Protein AF-A0A084TBF7-F1 (afdb_monomer)

Nearest PDB structures (foldseek):
  8gum-assembly1_A  TM=7.491E-01  e=3.203E-06  Vibrio campbellii ATCC BAA-1116
  5jse-assembly1_C  TM=6.990E-01  e=1.185E+00  Bacteriophage sp.
  8opz-assembly1_A  TM=6.973E-01  e=1.110E+00  Acinetobacter phage APK16

Sequence (67 aa):
MVDESVTPPPGEHPAYDPNATYAEGDIVTGSDGGLYQCKPWPYTGWCSNPSYAPGETVHWSDAWDKL

Structure (mmCIF, N/CA/C/O backbone):
data_AF-A0A084TBF7-F1
#
_entry.id   AF-A0A084TBF7-F1
#
loop_
_atom_site.group_PDB
_atom_site.id
_atom_site.type_symbol
_atom_site.label_atom_id
_atom_site.label_alt_id
_atom_site.label_comp_id
_atom_site.label_asym_id
_atom_site.label_entity_id
_atom_site.label_seq_id
_atom_site.pdbx_PDB_ins_code
_atom_site.Cartn_x
_atom_site.Cartn_y
_atom_site.Cartn_z
_atom_site.occupancy
_atom_site.B_iso_or_equiv
_atom_site.auth_seq_id
_atom_site.auth_comp_id
_atom_site.auth_asym_id
_atom_site.auth_atom_id
_atom_site.pdbx_PDB_model_num
ATOM 1 N N . MET A 1 1 ? 2.357 16.346 -22.045 1.00 49.06 1 MET A N 1
ATOM 2 C CA . MET A 1 1 ? 2.315 14.975 -21.498 1.00 49.06 1 MET A CA 1
ATOM 3 C C . MET A 1 1 ? 2.383 15.155 -20.002 1.00 49.06 1 MET A C 1
ATOM 5 O O . MET A 1 1 ? 3.266 15.883 -19.579 1.00 49.06 1 MET A O 1
ATOM 9 N N . VAL A 1 2 ? 1.370 14.690 -19.278 1.00 51.38 2 VAL A N 1
ATOM 10 C CA . VAL A 1 2 ? 1.132 15.048 -17.872 1.00 51.38 2 VAL A CA 1
ATOM 11 C C . VAL A 1 2 ? 2.344 14.738 -16.992 1.00 51.38 2 VAL A C 1
ATOM 13 O O . VAL A 1 2 ? 2.845 13.617 -16.970 1.00 51.38 2 VAL A O 1
ATOM 16 N N . ASP A 1 3 ? 2.810 15.810 -16.361 1.00 66.31 3 ASP A N 1
ATOM 17 C CA . ASP A 1 3 ? 3.813 15.915 -15.311 1.00 66.31 3 ASP A CA 1
ATOM 18 C C . ASP A 1 3 ? 3.091 15.686 -13.983 1.00 66.31 3 ASP A C 1
ATOM 20 O O . ASP A 1 3 ? 2.425 16.597 -13.507 1.00 66.31 3 ASP A O 1
ATOM 24 N N . GLU A 1 4 ? 3.130 14.470 -13.436 1.00 48.62 4 GLU A N 1
ATOM 25 C CA . GLU A 1 4 ? 2.562 14.172 -12.115 1.00 48.62 4 GLU A CA 1
ATOM 26 C C . GLU A 1 4 ? 3.434 13.114 -11.435 1.00 48.62 4 GLU A C 1
ATOM 28 O O . GLU A 1 4 ? 3.226 11.906 -11.548 1.00 48.62 4 GLU A O 1
ATOM 33 N N . SER A 1 5 ? 4.461 13.591 -10.732 1.00 47.34 5 SER A N 1
ATOM 34 C CA . SER A 1 5 ? 4.977 12.913 -9.547 1.00 47.34 5 SER A CA 1
ATOM 35 C C . SER A 1 5 ? 3.780 12.524 -8.677 1.00 47.34 5 SER A C 1
ATOM 37 O O . SER A 1 5 ? 3.101 13.399 -8.144 1.00 47.34 5 SER A O 1
ATOM 39 N N . VAL A 1 6 ? 3.491 11.224 -8.644 1.00 48.53 6 VAL A N 1
ATOM 40 C CA . VAL A 1 6 ? 2.305 10.593 -8.056 1.00 48.53 6 VAL A CA 1
ATOM 41 C C . VAL A 1 6 ? 2.218 10.907 -6.562 1.00 48.53 6 VAL A C 1
ATOM 43 O O . VAL A 1 6 ? 2.675 10.133 -5.731 1.00 48.53 6 VAL A O 1
ATOM 46 N N . THR A 1 7 ? 1.626 12.045 -6.212 1.00 48.16 7 THR A N 1
ATOM 47 C CA . THR A 1 7 ? 1.093 12.277 -4.871 1.00 48.16 7 THR A CA 1
ATOM 48 C C . THR A 1 7 ? -0.413 12.063 -4.970 1.00 48.16 7 THR A C 1
ATOM 50 O O . THR A 1 7 ? -1.098 12.872 -5.602 1.00 48.16 7 THR A O 1
ATOM 53 N N . PRO A 1 8 ? -0.953 10.963 -4.428 1.00 52.38 8 PRO A N 1
ATOM 54 C CA . PRO A 1 8 ? -2.381 10.705 -4.505 1.00 52.38 8 PRO A CA 1
ATOM 55 C C . PRO A 1 8 ? -3.188 11.770 -3.742 1.00 52.38 8 PRO A C 1
ATOM 57 O O . PRO A 1 8 ? -2.723 12.296 -2.726 1.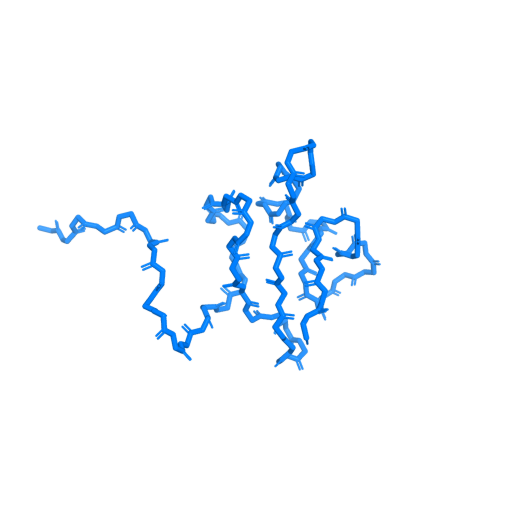00 52.38 8 PRO A O 1
ATOM 60 N N . PRO A 1 9 ? -4.403 12.103 -4.216 1.00 47.31 9 PRO A N 1
ATOM 61 C CA . PRO A 1 9 ? -5.267 13.081 -3.572 1.00 47.31 9 PRO A CA 1
ATOM 62 C C . PRO A 1 9 ? -5.636 12.647 -2.138 1.00 47.31 9 PRO A C 1
ATOM 64 O O . PRO A 1 9 ? -5.859 11.461 -1.885 1.00 47.31 9 PRO A O 1
ATOM 67 N N . PRO A 1 10 ? -5.741 13.595 -1.187 1.00 47.16 10 PRO A N 1
ATOM 68 C CA . PRO A 1 10 ? -6.109 13.314 0.197 1.00 47.16 10 PRO A CA 1
ATOM 69 C C . PRO A 1 10 ? -7.580 12.882 0.267 1.00 47.16 10 PRO A C 1
ATOM 71 O O . PRO A 1 10 ? -8.482 13.713 0.340 1.00 47.16 10 PRO A O 1
ATOM 74 N N . GLY A 1 11 ? -7.828 11.577 0.204 1.00 54.19 11 GLY A N 1
ATOM 75 C CA . GLY A 1 11 ? -9.167 11.002 0.352 1.00 54.19 11 GLY A CA 1
ATOM 76 C C . GLY A 1 11 ? -9.299 9.572 -0.163 1.00 54.19 11 GLY A C 1
ATOM 77 O O . GLY A 1 11 ? -10.041 8.792 0.424 1.00 54.19 11 GLY A O 1
ATOM 78 N N . GLU A 1 12 ? -8.536 9.202 -1.194 1.00 60.53 12 GLU A N 1
ATOM 79 C CA . GLU A 1 12 ? -8.518 7.853 -1.772 1.00 60.53 12 GLU A CA 1
ATOM 80 C C . GLU A 1 12 ? -7.061 7.436 -1.983 1.00 60.53 12 GLU A C 1
ATOM 82 O O . GLU A 1 12 ? -6.400 7.833 -2.942 1.00 60.53 12 GLU A O 1
ATOM 87 N N . HIS A 1 13 ? -6.532 6.680 -1.023 1.00 76.12 13 HIS A N 1
ATOM 88 C CA . HIS A 1 13 ? -5.166 6.177 -1.070 1.00 76.12 13 HIS A CA 1
ATOM 89 C C . HIS A 1 13 ? -5.005 5.204 -2.249 1.00 76.12 13 HIS A C 1
ATOM 91 O O . HIS A 1 13 ? -5.821 4.288 -2.400 1.00 76.12 13 HIS A O 1
ATOM 97 N N . PRO A 1 14 ? -3.971 5.367 -3.088 1.00 83.81 14 PRO A N 1
ATOM 98 C CA . PRO A 1 14 ? -3.784 4.548 -4.267 1.00 83.81 14 PRO A CA 1
ATOM 99 C C . PRO A 1 14 ? -3.415 3.138 -3.820 1.00 83.81 14 PRO A C 1
ATOM 101 O O . PRO A 1 14 ? -2.899 2.937 -2.718 1.00 83.81 14 PRO A O 1
ATOM 104 N N . ALA A 1 15 ? -3.666 2.153 -4.678 1.00 85.62 15 ALA A N 1
ATOM 105 C CA . ALA A 1 15 ? -3.142 0.817 -4.441 1.00 85.62 15 ALA A CA 1
ATOM 106 C C . ALA A 1 15 ? -1.609 0.866 -4.334 1.00 85.62 15 ALA A C 1
ATOM 108 O O . ALA A 1 15 ? -0.954 1.688 -4.982 1.00 85.62 15 ALA A O 1
ATOM 109 N N . TYR A 1 16 ? -1.049 -0.009 -3.505 1.00 87.88 16 TYR A N 1
ATOM 110 C CA . TYR A 1 16 ? 0.392 -0.178 -3.424 1.00 87.88 16 TYR A CA 1
ATOM 111 C C . TYR A 1 16 ? 1.005 -0.523 -4.792 1.00 87.88 16 TYR A C 1
ATOM 113 O O . TYR A 1 16 ? 0.523 -1.411 -5.493 1.00 87.88 16 TYR A O 1
ATOM 121 N N . ASP A 1 17 ? 2.100 0.150 -5.137 1.00 86.56 17 ASP A N 1
ATOM 122 C CA . ASP A 1 17 ? 2.872 -0.040 -6.356 1.00 86.56 17 ASP A CA 1
ATOM 123 C C . ASP A 1 17 ? 4.374 -0.114 -6.019 1.00 86.56 17 ASP A C 1
ATOM 125 O O . ASP A 1 17 ? 4.962 0.865 -5.557 1.00 86.56 17 ASP A O 1
ATOM 129 N N . PRO A 1 18 ? 5.043 -1.251 -6.269 1.00 83.94 18 PRO A N 1
ATOM 130 C CA . PRO A 1 18 ? 6.459 -1.422 -5.947 1.00 83.94 18 PRO A CA 1
ATOM 131 C C . PRO A 1 18 ? 7.408 -0.588 -6.823 1.00 83.94 18 PRO A C 1
ATOM 133 O O . PRO A 1 18 ? 8.604 -0.550 -6.553 1.00 83.94 18 PRO A O 1
ATOM 136 N N . ASN A 1 19 ? 6.912 0.066 -7.876 1.00 84.00 19 ASN A N 1
ATOM 137 C CA . ASN A 1 19 ? 7.685 0.992 -8.704 1.00 84.00 19 ASN A CA 1
ATOM 138 C C . ASN A 1 19 ? 7.471 2.453 -8.285 1.00 84.00 19 ASN A C 1
ATOM 140 O O . ASN A 1 19 ? 8.181 3.336 -8.773 1.00 84.00 19 ASN A O 1
ATOM 144 N N . ALA A 1 20 ? 6.510 2.726 -7.398 1.00 84.44 20 ALA A N 1
ATOM 145 C CA . ALA A 1 20 ? 6.304 4.054 -6.850 1.00 84.44 20 ALA A CA 1
ATOM 146 C C . ALA A 1 20 ? 7.343 4.364 -5.768 1.00 84.44 20 ALA A C 1
ATOM 148 O O . ALA A 1 20 ? 7.813 3.492 -5.034 1.00 84.44 20 ALA A O 1
ATOM 149 N N . THR A 1 21 ? 7.711 5.639 -5.667 1.00 82.81 21 THR A N 1
ATOM 150 C CA . THR A 1 21 ? 8.569 6.130 -4.585 1.00 82.81 21 THR A CA 1
ATOM 151 C C . THR A 1 21 ? 7.681 6.604 -3.449 1.00 82.81 21 THR A C 1
ATOM 153 O O . THR A 1 21 ? 6.921 7.548 -3.635 1.00 82.81 21 THR A O 1
ATOM 156 N N . TYR A 1 22 ? 7.787 5.957 -2.293 1.00 84.44 22 TYR A N 1
ATOM 157 C CA . TYR A 1 22 ? 7.035 6.329 -1.098 1.00 84.44 22 TYR A CA 1
ATOM 158 C C . TYR A 1 22 ? 7.908 7.125 -0.138 1.00 84.44 22 TYR A C 1
ATOM 160 O O . TYR A 1 22 ? 9.076 6.783 0.075 1.00 84.44 22 TYR A O 1
ATOM 168 N N . ALA A 1 23 ? 7.342 8.176 0.447 1.00 84.88 23 ALA A N 1
ATOM 169 C CA . ALA A 1 23 ? 7.973 8.932 1.514 1.00 84.88 23 ALA A CA 1
ATOM 170 C C . ALA A 1 23 ? 7.418 8.514 2.882 1.00 84.88 23 ALA A C 1
ATOM 172 O O . ALA A 1 23 ? 6.437 7.782 2.998 1.00 84.88 23 ALA A O 1
ATOM 173 N N . GLU A 1 24 ? 8.064 8.974 3.951 1.00 85.88 24 GLU A N 1
ATOM 174 C CA . GLU A 1 24 ? 7.534 8.764 5.295 1.00 85.88 24 GLU A CA 1
ATOM 175 C C . GLU A 1 24 ? 6.136 9.381 5.430 1.00 85.88 24 GLU A C 1
ATOM 1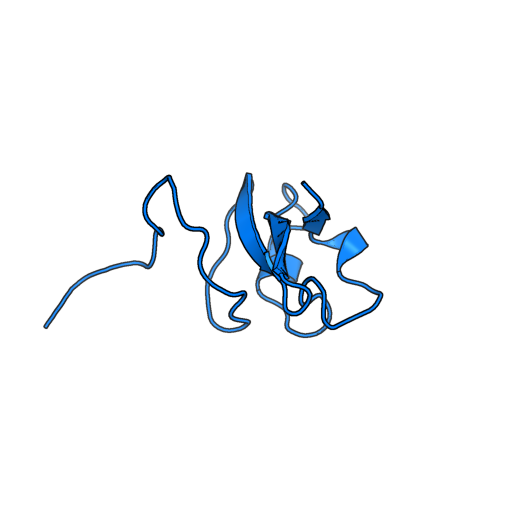77 O O . GLU A 1 24 ? 5.906 10.527 5.045 1.00 85.88 24 GLU A O 1
ATOM 182 N N . GLY A 1 25 ? 5.192 8.614 5.972 1.00 85.00 25 GLY A N 1
ATOM 183 C CA . GLY A 1 25 ? 3.819 9.070 6.150 1.00 85.00 25 GLY A CA 1
ATOM 184 C C . GLY A 1 25 ? 2.921 8.945 4.916 1.00 85.00 25 GLY A C 1
ATOM 185 O O . GLY A 1 25 ? 1.723 9.194 5.066 1.00 85.00 25 GLY A O 1
ATOM 186 N N . ASP A 1 26 ? 3.438 8.521 3.754 1.00 87.62 26 ASP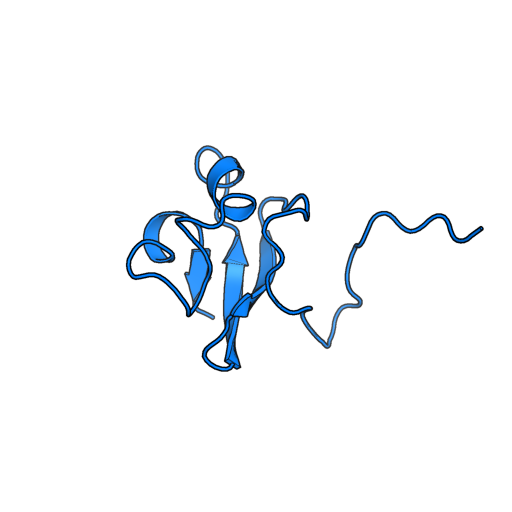 A N 1
ATOM 187 C CA . ASP A 1 26 ? 2.608 8.149 2.599 1.00 87.62 26 ASP A CA 1
ATOM 188 C C . ASP A 1 26 ? 1.653 7.022 2.969 1.00 87.62 26 ASP A C 1
ATOM 190 O O . ASP A 1 26 ? 2.041 6.091 3.667 1.00 87.62 26 ASP A O 1
ATOM 194 N N . ILE A 1 27 ? 0.418 7.076 2.478 1.00 88.00 27 ILE A N 1
ATOM 195 C CA . ILE A 1 27 ? -0.590 6.058 2.773 1.00 88.00 27 ILE A CA 1
ATOM 196 C C . ILE A 1 27 ? -1.066 5.432 1.466 1.00 88.00 27 ILE A C 1
ATOM 198 O O . ILE A 1 27 ? -1.467 6.140 0.539 1.00 88.00 27 ILE A O 1
ATOM 202 N N . VAL A 1 28 ? -1.058 4.1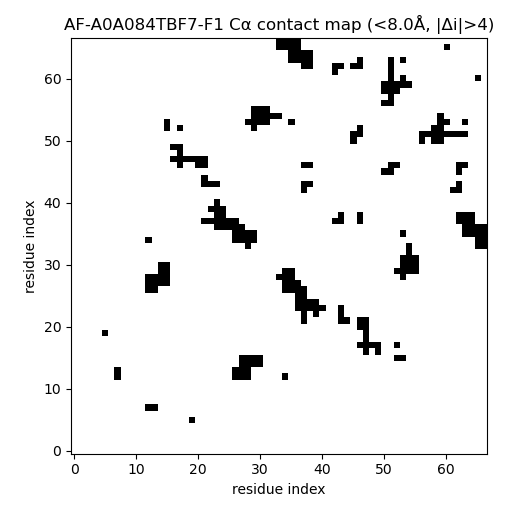02 1.429 1.00 87.94 28 VAL A N 1
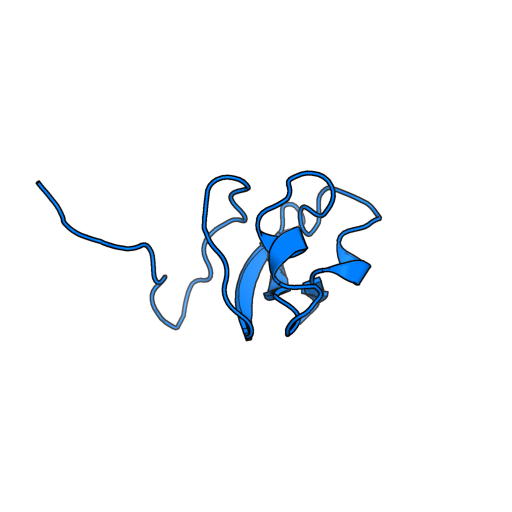ATOM 203 C CA . VAL A 1 28 ? -1.502 3.274 0.305 1.00 87.94 28 VAL A CA 1
ATOM 204 C C . VAL A 1 28 ? -2.564 2.280 0.750 1.00 87.94 28 VAL A C 1
ATOM 206 O O . VAL A 1 28 ? -2.661 1.927 1.925 1.00 87.94 28 VAL A O 1
ATOM 209 N N . THR A 1 29 ? -3.339 1.793 -0.206 1.00 88.94 29 THR A N 1
ATOM 210 C CA . THR A 1 29 ? -4.270 0.688 -0.003 1.00 88.94 29 THR A CA 1
ATOM 211 C C . THR A 1 29 ? -3.553 -0.625 -0.312 1.00 88.94 29 THR A C 1
ATOM 213 O O . THR A 1 29 ? -3.033 -0.815 -1.414 1.00 88.94 29 THR A O 1
ATOM 216 N N . GLY A 1 30 ? -3.493 -1.520 0.672 1.00 88.06 30 GLY A N 1
ATOM 217 C CA . GLY A 1 30 ? -2.927 -2.857 0.521 1.00 88.06 30 GLY A CA 1
ATOM 218 C C . GLY A 1 30 ? -3.840 -3.777 -0.284 1.00 88.06 30 GLY A C 1
ATOM 219 O O . GLY A 1 30 ? -5.022 -3.490 -0.489 1.00 88.06 30 GLY A O 1
ATOM 220 N N . SER A 1 31 ? -3.309 -4.922 -0.711 1.00 85.38 31 SER A N 1
ATOM 221 C CA . SER A 1 31 ? -4.068 -5.913 -1.490 1.00 85.38 31 SER A CA 1
ATOM 222 C C . SER A 1 31 ? -5.256 -6.515 -0.717 1.00 85.38 31 SER A C 1
ATOM 224 O O . SER A 1 31 ? -6.180 -7.050 -1.326 1.00 85.38 31 SER A O 1
ATOM 226 N N . ASP A 1 32 ? -5.274 -6.404 0.615 1.00 86.19 32 ASP A N 1
ATOM 227 C CA . ASP A 1 32 ? -6.395 -6.792 1.482 1.00 86.19 32 ASP A CA 1
ATOM 228 C C . ASP A 1 32 ? -7.497 -5.720 1.583 1.00 86.19 32 ASP A C 1
ATOM 230 O O . ASP A 1 32 ? -8.525 -5.957 2.217 1.00 86.19 32 ASP A O 1
ATOM 234 N N . GLY A 1 33 ? -7.297 -4.543 0.979 1.00 85.19 33 GLY A N 1
ATOM 235 C CA . GLY A 1 33 ? -8.188 -3.388 1.107 1.00 85.19 33 GLY A CA 1
ATOM 236 C C . GLY A 1 33 ? -7.987 -2.582 2.395 1.00 85.19 33 GLY A C 1
ATOM 237 O O . GLY A 1 33 ? -8.766 -1.669 2.665 1.00 85.19 33 GLY A O 1
ATOM 238 N N . GLY A 1 34 ? -6.970 -2.910 3.199 1.00 87.81 34 GLY A N 1
ATOM 239 C CA . GLY A 1 34 ? -6.552 -2.108 4.348 1.00 87.81 34 GLY A CA 1
ATOM 240 C C . GLY A 1 34 ? -5.749 -0.877 3.926 1.00 87.81 34 GLY A C 1
ATOM 241 O O . GLY A 1 34 ? -5.169 -0.851 2.842 1.00 87.81 34 GLY A O 1
ATOM 242 N N . LEU A 1 35 ? -5.689 0.134 4.792 1.00 89.12 35 LEU A N 1
ATOM 243 C CA . LEU A 1 35 ? -4.829 1.302 4.605 1.00 89.12 35 LEU A CA 1
ATOM 244 C C . LEU A 1 35 ? -3.503 1.103 5.334 1.00 89.12 35 LEU A C 1
ATOM 246 O O . LEU A 1 35 ? -3.463 0.585 6.449 1.00 89.12 35 LEU A O 1
ATOM 250 N N . TYR A 1 36 ? -2.417 1.524 4.698 1.00 90.81 36 TYR A N 1
ATOM 251 C CA . TYR A 1 36 ? -1.059 1.280 5.160 1.00 90.81 36 TYR A CA 1
ATOM 252 C C . TYR A 1 36 ? -0.220 2.531 5.000 1.00 90.81 36 TYR A C 1
ATOM 254 O O . TYR A 1 36 ? -0.085 3.050 3.897 1.00 90.81 36 TYR A O 1
ATOM 262 N N . GLN A 1 37 ? 0.363 2.992 6.098 1.00 90.62 37 GLN A N 1
ATOM 263 C CA . GLN A 1 37 ? 1.232 4.151 6.146 1.00 90.62 37 GLN A CA 1
ATOM 264 C C . GLN A 1 37 ? 2.703 3.736 6.088 1.00 90.62 37 GLN A C 1
ATOM 266 O O . GLN A 1 37 ? 3.150 2.908 6.878 1.00 90.62 37 GLN A O 1
ATOM 271 N N . CYS A 1 38 ? 3.473 4.315 5.171 1.00 90.75 38 CYS A N 1
ATOM 272 C CA . CYS A 1 38 ? 4.900 4.074 5.048 1.00 90.75 38 CYS A CA 1
ATOM 273 C C . CYS A 1 38 ? 5.634 4.607 6.281 1.00 90.75 38 CYS A C 1
ATOM 275 O O . CYS A 1 38 ? 5.468 5.765 6.686 1.00 90.75 38 CYS A O 1
ATOM 277 N N . LYS A 1 39 ? 6.461 3.752 6.879 1.00 89.31 39 LYS A N 1
ATOM 278 C CA . LYS A 1 39 ? 7.201 4.065 8.102 1.00 89.31 39 LYS A CA 1
ATOM 279 C C . LYS A 1 39 ? 8.341 5.038 7.830 1.00 89.31 39 LYS A C 1
ATOM 281 O O . LYS A 1 39 ? 8.913 5.000 6.744 1.00 89.31 39 LYS A O 1
ATOM 286 N N . PRO A 1 40 ? 8.727 5.867 8.817 1.00 88.69 40 PRO A N 1
ATOM 287 C CA . PRO A 1 40 ? 9.850 6.784 8.675 1.00 88.69 40 PRO A CA 1
ATOM 288 C C . PRO A 1 40 ? 11.181 6.057 8.454 1.00 88.69 40 PRO A C 1
ATOM 290 O O . PRO A 1 40 ? 11.326 4.853 8.704 1.00 88.69 40 PRO A O 1
ATOM 293 N N . TRP A 1 41 ? 12.172 6.805 7.959 1.00 79.25 41 TRP A N 1
ATOM 294 C CA . TRP A 1 41 ? 13.525 6.294 7.726 1.00 79.25 41 TRP A CA 1
ATOM 295 C C . TRP A 1 41 ? 14.052 5.599 8.998 1.00 79.25 41 TRP A C 1
ATOM 297 O O . TRP A 1 41 ? 13.859 6.134 10.094 1.00 79.25 41 TRP A O 1
ATOM 307 N N . PRO A 1 42 ? 14.706 4.421 8.905 1.00 84.50 42 PRO A N 1
ATOM 308 C CA . PRO A 1 42 ? 15.311 3.784 7.723 1.00 84.50 42 PRO A CA 1
ATOM 309 C C . PRO A 1 42 ? 14.404 2.842 6.915 1.00 84.50 42 PRO A C 1
ATOM 311 O O . PRO A 1 42 ? 14.861 2.263 5.930 1.00 84.50 42 PRO A O 1
ATOM 314 N N . TYR A 1 43 ? 13.142 2.680 7.309 1.00 85.56 43 TYR A N 1
ATOM 315 C CA . TYR A 1 43 ? 12.232 1.688 6.725 1.00 85.56 43 TYR A CA 1
ATOM 316 C C . TYR A 1 43 ? 11.522 2.167 5.454 1.00 85.56 43 TYR A C 1
ATOM 318 O O . TYR A 1 43 ? 11.046 1.342 4.679 1.00 85.56 43 TYR A O 1
ATOM 326 N N . THR A 1 44 ? 11.524 3.477 5.182 1.00 84.56 44 THR A N 1
ATOM 327 C CA . THR A 1 44 ? 10.958 4.076 3.957 1.00 84.56 44 THR A CA 1
ATOM 328 C C . THR A 1 44 ? 11.453 3.412 2.672 1.00 84.56 44 THR A C 1
ATOM 330 O O . THR A 1 44 ? 10.688 3.217 1.734 1.00 84.56 44 THR A O 1
ATOM 333 N N . GLY A 1 45 ? 12.724 2.998 2.628 1.00 83.44 45 GLY A N 1
ATOM 334 C CA . GLY A 1 45 ? 13.294 2.307 1.467 1.00 83.44 45 GLY A CA 1
ATOM 335 C C . GLY A 1 45 ? 12.680 0.928 1.199 1.00 83.44 45 GLY A C 1
ATOM 336 O O . GLY A 1 45 ? 12.834 0.385 0.107 1.00 83.44 45 GLY A O 1
ATOM 337 N N . TRP A 1 46 ? 11.991 0.348 2.182 1.00 88.25 46 TRP A N 1
ATOM 338 C CA . TRP A 1 46 ? 11.273 -0.916 2.043 1.00 88.25 46 TRP A CA 1
ATOM 339 C C . TRP A 1 46 ? 9.831 -0.717 1.598 1.00 88.25 46 TRP A C 1
ATOM 341 O O . TRP A 1 46 ? 9.257 -1.645 1.042 1.00 88.25 46 TRP A O 1
ATOM 351 N N . CYS A 1 47 ? 9.265 0.482 1.754 1.00 87.06 47 CYS A N 1
ATOM 352 C CA . CYS A 1 47 ? 7.948 0.787 1.210 1.00 87.06 47 CYS A CA 1
ATOM 353 C C . CYS A 1 47 ? 7.949 0.551 -0.306 1.00 87.06 47 CYS A C 1
ATOM 355 O O . CYS A 1 47 ? 7.155 -0.230 -0.807 1.00 87.06 47 CYS A O 1
ATOM 357 N N . SER A 1 48 ? 8.937 1.062 -1.040 1.00 85.94 48 SER A N 1
ATOM 358 C CA . SER A 1 48 ? 9.100 0.797 -2.482 1.00 85.94 48 SER A CA 1
ATOM 359 C C . SER A 1 48 ? 9.665 -0.596 -2.816 1.00 85.94 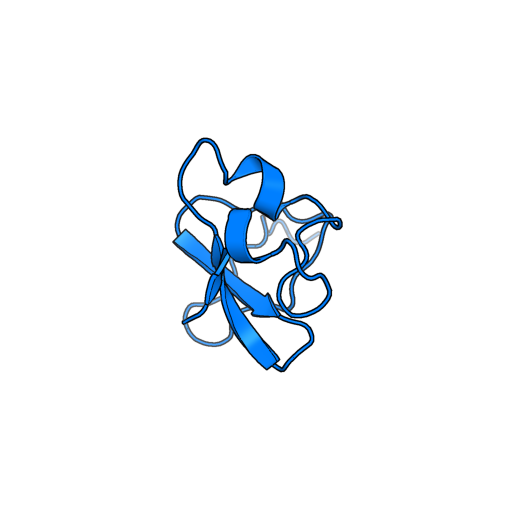48 SER A C 1
ATOM 361 O O . SER A 1 48 ? 10.192 -0.803 -3.905 1.00 85.94 48 SER A O 1
ATOM 363 N N . ASN A 1 49 ? 9.622 -1.559 -1.889 1.00 88.06 49 ASN A N 1
ATOM 364 C CA . ASN A 1 49 ? 10.111 -2.914 -2.122 1.00 88.06 49 ASN A CA 1
ATOM 365 C C . ASN A 1 49 ? 8.945 -3.919 -2.142 1.00 88.06 49 ASN A C 1
ATOM 367 O O . ASN A 1 49 ? 8.287 -4.097 -1.115 1.00 88.06 49 ASN A O 1
ATOM 371 N N . PRO A 1 50 ? 8.744 -4.664 -3.248 1.00 87.56 50 PRO A N 1
ATOM 372 C CA . PRO A 1 50 ? 7.638 -5.617 -3.382 1.00 87.56 50 PRO A CA 1
ATOM 373 C C . PRO A 1 50 ? 7.662 -6.731 -2.326 1.00 87.56 50 PRO A C 1
ATOM 375 O O . PRO A 1 50 ? 6.629 -7.312 -2.013 1.00 87.56 50 PRO A O 1
ATOM 378 N N . SER A 1 51 ? 8.817 -7.015 -1.716 1.00 88.88 51 SER A N 1
ATOM 379 C CA . SER A 1 51 ? 8.919 -7.991 -0.618 1.00 88.88 51 SER A CA 1
ATOM 380 C C . SER A 1 51 ? 8.148 -7.553 0.637 1.00 88.88 51 SER A C 1
ATOM 382 O O . SER A 1 51 ? 7.784 -8.384 1.468 1.00 88.88 51 SER A O 1
ATOM 384 N N . TYR A 1 52 ? 7.878 -6.254 0.769 1.00 90.38 52 TYR A N 1
ATOM 385 C CA . TYR A 1 52 ? 7.170 -5.637 1.887 1.00 90.38 52 TYR A CA 1
ATOM 386 C C . TYR A 1 52 ? 5.801 -5.098 1.4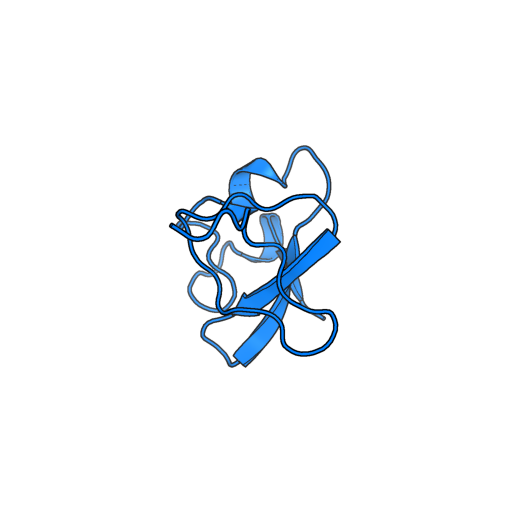55 1.00 90.38 52 TYR A C 1
ATOM 388 O O . TYR A 1 52 ? 5.256 -4.221 2.117 1.00 90.38 52 TYR A O 1
ATOM 396 N N . ALA A 1 53 ? 5.246 -5.605 0.351 1.00 88.94 53 ALA A N 1
ATOM 397 C CA . ALA A 1 53 ? 3.959 -5.163 -0.164 1.00 88.94 53 ALA A CA 1
ATOM 398 C C . ALA A 1 53 ? 2.833 -5.323 0.890 1.00 88.94 53 ALA A C 1
ATOM 400 O O . ALA A 1 53 ? 2.602 -6.437 1.386 1.00 88.94 53 ALA A O 1
ATOM 401 N N . PRO A 1 54 ? 2.123 -4.236 1.249 1.00 87.69 54 PRO A N 1
ATOM 402 C CA . PRO A 1 54 ? 1.080 -4.237 2.264 1.00 87.69 54 PRO A CA 1
ATOM 403 C C . PRO A 1 54 ? -0.113 -5.098 1.860 1.00 87.69 54 PRO A C 1
ATOM 405 O O . PRO A 1 54 ? -0.613 -5.025 0.738 1.00 87.69 54 PRO A O 1
ATOM 408 N N . GLY A 1 55 ? -0.560 -5.944 2.789 1.00 85.25 55 GLY A N 1
ATOM 409 C CA . GLY A 1 55 ? -1.678 -6.863 2.559 1.00 85.25 55 GLY A CA 1
ATOM 410 C C . GLY A 1 55 ? -1.361 -8.056 1.652 1.00 85.25 55 GLY A C 1
ATOM 411 O O . GLY A 1 55 ? -2.185 -8.959 1.541 1.00 85.25 55 GLY A O 1
ATOM 412 N N . GLU A 1 56 ? -0.181 -8.089 1.029 1.00 86.94 56 GLU A N 1
ATOM 413 C CA . GLU A 1 56 ? 0.243 -9.168 0.134 1.00 86.94 56 GLU A CA 1
ATOM 414 C C . GLU A 1 56 ? 1.277 -10.087 0.791 1.00 86.94 56 GLU A C 1
ATOM 416 O O . GLU A 1 56 ? 1.155 -11.311 0.716 1.00 86.94 56 GLU A O 1
ATOM 421 N N . THR A 1 57 ? 2.280 -9.519 1.471 1.00 86.00 57 THR A N 1
ATOM 422 C CA . THR A 1 57 ? 3.324 -10.307 2.144 1.00 86.00 57 THR A CA 1
ATOM 423 C C . THR A 1 57 ? 3.081 -10.418 3.650 1.00 86.00 57 THR A C 1
ATOM 425 O O . THR A 1 57 ? 2.124 -9.881 4.192 1.00 86.00 57 THR A O 1
ATOM 428 N N . VAL A 1 58 ? 3.921 -11.159 4.371 1.00 85.62 58 VAL A N 1
ATOM 429 C CA . VAL A 1 58 ? 3.906 -11.169 5.850 1.00 85.62 58 VAL A CA 1
ATOM 430 C C . VAL A 1 58 ? 4.880 -10.154 6.447 1.00 85.62 58 VAL A C 1
ATOM 432 O O . VAL A 1 58 ? 4.828 -9.884 7.641 1.00 85.62 58 VAL A O 1
ATOM 435 N N . HIS A 1 59 ? 5.767 -9.601 5.617 1.00 88.00 59 HIS A N 1
ATOM 436 C CA . HIS A 1 59 ? 6.826 -8.684 6.031 1.00 88.00 59 HIS A CA 1
ATOM 437 C C . HIS A 1 59 ? 6.400 -7.221 5.959 1.00 88.00 59 HIS A C 1
ATOM 439 O O . HIS A 1 59 ? 7.136 -6.359 6.424 1.00 88.00 59 HIS A O 1
ATOM 445 N N . TRP A 1 60 ? 5.221 -6.903 5.412 1.00 89.25 60 TRP A N 1
ATOM 446 C CA . TRP A 1 60 ? 4.787 -5.510 5.293 1.00 89.25 60 TRP A CA 1
ATOM 447 C C . TRP A 1 60 ? 4.818 -4.755 6.621 1.00 89.25 60 TRP A C 1
ATOM 449 O O . TRP A 1 60 ? 5.106 -3.569 6.599 1.00 89.25 60 TRP A O 1
ATOM 459 N N . SER A 1 61 ? 4.614 -5.414 7.769 1.00 90.19 61 SER A N 1
ATOM 460 C CA . SER A 1 61 ? 4.631 -4.777 9.097 1.00 90.19 61 SER A CA 1
ATOM 461 C C . SER A 1 61 ? 5.974 -4.140 9.474 1.00 90.19 61 SER A C 1
ATOM 463 O O . SER A 1 61 ? 6.048 -3.303 10.375 1.00 90.19 61 SER A O 1
ATOM 465 N N . ASP A 1 62 ? 7.054 -4.538 8.801 1.00 89.81 62 ASP A N 1
ATOM 466 C CA . ASP A 1 62 ? 8.375 -3.947 8.986 1.00 89.81 62 ASP A CA 1
ATOM 467 C C . ASP A 1 62 ? 8.508 -2.585 8.282 1.00 89.81 62 ASP A C 1
ATOM 469 O O . ASP A 1 62 ? 9.202 -1.706 8.791 1.00 89.81 62 ASP A O 1
ATOM 473 N N . ALA A 1 63 ? 7.819 -2.388 7.150 1.00 90.56 63 ALA A N 1
ATOM 474 C CA . ALA A 1 63 ? 7.899 -1.185 6.310 1.00 90.56 63 ALA A CA 1
ATOM 475 C C . ALA A 1 63 ? 6.656 -0.283 6.389 1.00 90.56 63 ALA A C 1
ATOM 477 O O . ALA A 1 63 ? 6.747 0.920 6.154 1.00 90.56 63 ALA A O 1
ATOM 478 N N . TRP A 1 64 ? 5.512 -0.859 6.746 1.00 90.94 64 TRP A N 1
ATOM 479 C CA . TRP A 1 64 ? 4.199 -0.234 6.726 1.00 90.94 64 TRP A CA 1
ATOM 480 C C . TRP A 1 64 ? 3.495 -0.396 8.072 1.00 90.94 64 TRP A C 1
ATOM 482 O O . TRP A 1 64 ? 3.461 -1.487 8.642 1.00 90.94 64 TRP A O 1
ATOM 492 N N . ASP A 1 65 ? 2.876 0.679 8.544 1.00 91.00 65 ASP A N 1
ATOM 493 C CA . ASP A 1 65 ? 1.959 0.684 9.679 1.00 91.00 65 ASP A CA 1
ATOM 494 C C . ASP A 1 65 ? 0.517 0.622 9.169 1.00 91.00 65 ASP A C 1
ATOM 496 O O . ASP A 1 65 ? 0.083 1.460 8.380 1.00 91.00 65 ASP A O 1
ATOM 500 N N . LYS A 1 66 ? -0.234 -0.396 9.594 1.00 89.81 66 LYS A N 1
ATOM 501 C CA . LYS A 1 66 ? -1.643 -0.549 9.215 1.00 89.81 66 LYS A CA 1
ATOM 502 C C . LYS A 1 66 ? -2.506 0.449 9.997 1.00 89.81 66 LYS A C 1
ATOM 504 O O . LYS A 1 66 ? -2.425 0.469 11.226 1.00 89.81 66 LYS A O 1
ATOM 509 N N . LEU A 1 67 ? -3.317 1.233 9.281 1.00 84.06 67 LEU A N 1
ATOM 510 C CA . LEU A 1 67 ? -4.299 2.180 9.831 1.00 84.06 6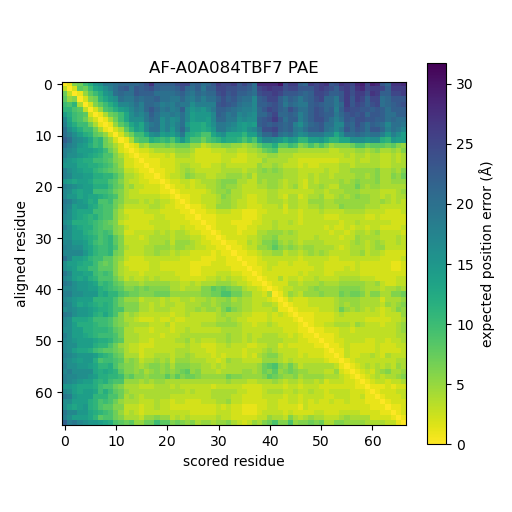7 LEU A CA 1
ATOM 511 C C . LEU A 1 67 ? -5.678 1.535 10.031 1.00 84.06 67 LEU A C 1
ATOM 513 O O . LEU A 1 67 ? -6.028 0.604 9.266 1.00 84.06 67 LEU A O 1
#

Radius of gyration: 11.15 Å; Cα contacts (8 Å, |Δi|>4): 128; chains: 1; bounding box: 24×27×31 Å

Solvent-accessible surface area (backbone atoms only — not comparable to full-atom values): 3840 Å² total; per-residue (Å²): 131,92,86,68,86,85,70,69,62,96,88,59,56,45,69,71,51,50,86,45,86,54,49,61,69,39,56,27,23,20,79,69,73,45,42,31,28,24,30,55,84,86,28,21,75,34,42,33,28,65,75,25,30,46,64,70,44,89,48,10,72,73,14,31,46,77,106

Foldseek 3Di:
DDDDLDDDDPPAAAAQDLQHQDAAQRWHQAPVRWIKGFHHPPLSVCSSPPCLGPPPHPNVVSGIDTD

pLDDT: mean 80.57, std 13.93, range [47.16, 91.0]

Mean predicted aligned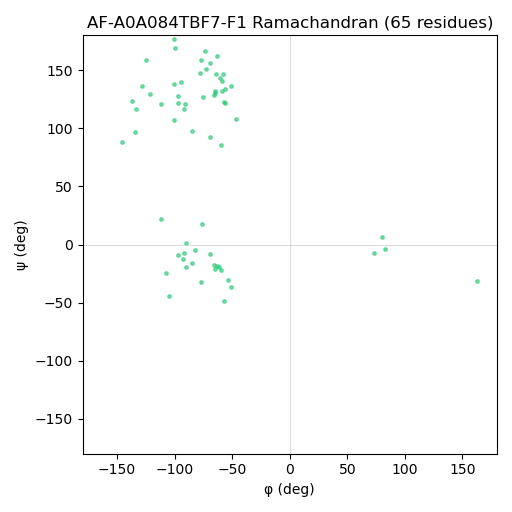 error: 7.2 Å

Secondary structure (DSSP, 8-state):
---------TTSPPBP-TTSPPPTT-EEE-TTS-EEEEPPTTTHHHHT-GGG-TTTSS-HHHHEEE-